Protein AF-A0A3P1B1A3-F1 (afdb_monomer_lite)

Radius of gyration: 19.26 Å; chains: 1; bounding box: 36×26×69 Å

pLDDT: mean 86.39, std 16.05, range [40.25, 98.44]

Secondary structure (DSSP, 8-state):
-HHHHHHHHTT-----PPPS-EEEEEEEEEEESSEEEEEEEEEEEEETTTTEEEEEEEEEEEEEETTEEEEEEEEEEEEETTTTSSEEEEEEEEE-SSEEEEEEEEEETTTEEEEEEEEEES-PPTTSPP--EEEEEEEEE--TT--

Structure (mmCIF, N/CA/C/O backbone):
data_AF-A0A3P1B1A3-F1
#
_entry.id   AF-A0A3P1B1A3-F1
#
loop_
_atom_site.group_PDB
_atom_site.id
_atom_site.type_symbol
_atom_site.label_atom_id
_atom_site.label_alt_id
_atom_site.label_comp_id
_atom_site.label_asym_id
_atom_site.label_entity_id
_atom_site.label_seq_id
_atom_site.pdbx_PDB_ins_code
_atom_site.Cartn_x
_atom_site.Cartn_y
_atom_site.Cartn_z
_atom_site.occupancy
_atom_site.B_iso_or_equiv
_atom_site.auth_seq_id
_atom_site.auth_comp_id
_atom_site.auth_asym_id
_atom_site.auth_atom_id
_atom_site.pdbx_PDB_model_num
ATOM 1 N N . MET A 1 1 ? -14.616 -15.233 -49.370 1.00 49.41 1 MET A N 1
ATOM 2 C CA . MET A 1 1 ? -15.017 -14.155 -48.430 1.00 49.41 1 MET A CA 1
ATOM 3 C C . MET A 1 1 ? -14.460 -14.319 -47.011 1.00 49.41 1 MET A C 1
ATOM 5 O O . MET A 1 1 ? -14.366 -13.326 -46.309 1.00 49.41 1 MET A O 1
ATOM 9 N N . LYS A 1 2 ? -14.037 -15.521 -46.585 1.00 49.06 2 LYS A N 1
ATOM 10 C CA . LYS A 1 2 ? -13.518 -15.767 -45.224 1.00 49.06 2 LYS A CA 1
ATOM 11 C C . LYS A 1 2 ? -12.100 -15.213 -44.972 1.00 49.06 2 LYS A C 1
ATOM 13 O O . LYS A 1 2 ? -11.770 -14.879 -43.845 1.00 49.06 2 LYS A O 1
ATOM 18 N N . ASN A 1 3 ? -11.300 -15.045 -46.029 1.00 47.69 3 ASN A N 1
ATOM 19 C CA . ASN A 1 3 ? -9.889 -14.654 -45.906 1.00 47.69 3 ASN A CA 1
ATOM 20 C C . ASN A 1 3 ? -9.670 -13.130 -45.882 1.00 47.69 3 ASN A C 1
ATOM 22 O O . ASN A 1 3 ? -8.612 -12.690 -45.463 1.00 47.69 3 ASN A O 1
ATOM 26 N N . ILE A 1 4 ? -10.663 -12.328 -46.295 1.00 55.94 4 ILE A N 1
ATOM 27 C CA . ILE A 1 4 ? -10.557 -10.855 -46.349 1.00 55.94 4 ILE A CA 1
ATOM 28 C C . ILE A 1 4 ? -10.772 -10.235 -44.957 1.00 55.94 4 ILE A C 1
ATOM 30 O O . ILE A 1 4 ? -10.128 -9.253 -44.606 1.00 55.94 4 ILE A O 1
ATOM 34 N N . LEU A 1 5 ? -11.619 -10.855 -44.127 1.00 53.09 5 LEU A N 1
ATOM 35 C CA . LEU A 1 5 ? -11.851 -10.430 -42.742 1.00 53.09 5 LEU A CA 1
ATOM 36 C C . LEU A 1 5 ? -10.603 -10.589 -41.859 1.00 53.09 5 LEU A C 1
ATOM 38 O O . LEU A 1 5 ? -10.387 -9.777 -40.965 1.00 53.09 5 LEU A O 1
ATOM 42 N N . LEU A 1 6 ? -9.756 -11.587 -42.139 1.00 51.94 6 LEU A N 1
ATOM 43 C CA . LEU A 1 6 ? -8.530 -11.821 -41.370 1.00 51.94 6 LEU A CA 1
ATOM 44 C C . LEU A 1 6 ? -7.456 -10.752 -41.643 1.00 51.94 6 LEU A C 1
ATOM 46 O O . LEU A 1 6 ? -6.674 -10.420 -40.759 1.00 51.94 6 LEU A O 1
ATOM 50 N N . THR A 1 7 ? -7.429 -10.190 -42.855 1.00 53.91 7 THR A N 1
ATOM 51 C CA . THR A 1 7 ? -6.422 -9.199 -43.267 1.00 53.91 7 THR A CA 1
ATOM 52 C C . THR A 1 7 ? -6.729 -7.797 -42.735 1.00 53.91 7 THR A C 1
ATOM 54 O O . THR A 1 7 ? -5.807 -7.038 -42.457 1.00 53.91 7 THR A O 1
ATOM 57 N N . ILE A 1 8 ? -8.007 -7.463 -42.524 1.00 55.06 8 ILE A N 1
ATOM 58 C CA . ILE A 1 8 ? -8.417 -6.164 -41.960 1.00 55.06 8 ILE A CA 1
ATOM 59 C C . ILE A 1 8 ? -8.080 -6.077 -40.461 1.00 55.06 8 ILE A C 1
ATOM 61 O O . ILE A 1 8 ? -7.695 -5.012 -39.990 1.00 55.06 8 ILE A O 1
ATOM 65 N N . GLY A 1 9 ? -8.129 -7.193 -39.723 1.00 52.22 9 GLY A N 1
ATOM 66 C CA . GLY A 1 9 ? -7.733 -7.229 -38.306 1.00 52.22 9 GLY A CA 1
ATOM 67 C C . GLY A 1 9 ? -6.235 -6.995 -38.062 1.00 52.22 9 GLY A C 1
ATOM 68 O O . GLY A 1 9 ? -5.864 -6.462 -37.024 1.00 52.22 9 GLY A O 1
ATOM 69 N N . LEU A 1 10 ? -5.378 -7.331 -39.032 1.00 53.62 10 LEU A N 1
ATOM 70 C CA . LEU A 1 10 ? -3.921 -7.136 -38.954 1.00 53.62 10 LEU A CA 1
ATOM 71 C C . LEU 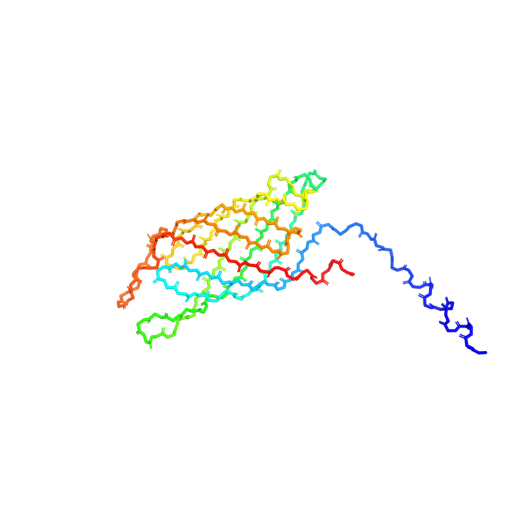A 1 10 ? -3.468 -5.705 -39.296 1.00 53.62 10 LEU A C 1
ATOM 73 O O . LEU A 1 10 ? -2.324 -5.351 -39.025 1.00 53.62 10 LEU A O 1
ATOM 77 N N . LEU A 1 11 ? -4.345 -4.879 -39.878 1.00 49.91 11 LEU A N 1
ATOM 78 C CA . LEU A 1 11 ? -4.030 -3.499 -40.275 1.00 49.91 11 LEU A CA 1
ATOM 79 C C . LEU A 1 11 ? -4.262 -2.469 -39.157 1.00 49.91 11 LEU A C 1
ATOM 81 O O . LEU A 1 11 ? -3.832 -1.327 -39.290 1.00 49.91 11 LEU A O 1
ATOM 85 N N . PHE A 1 12 ? -4.871 -2.876 -38.040 1.00 52.41 12 PHE A N 1
ATOM 86 C CA . PHE A 1 12 ? -5.001 -2.069 -36.822 1.00 52.41 12 PHE A CA 1
ATOM 87 C C . PHE A 1 12 ? -3.995 -2.504 -35.752 1.00 52.41 12 PHE A C 1
ATOM 89 O O . PHE A 1 12 ? -4.334 -2.609 -34.576 1.00 52.41 12 PHE A O 1
ATOM 96 N N . GLY A 1 13 ? -2.750 -2.767 -36.159 1.00 45.44 13 GLY A N 1
ATOM 97 C CA . GLY A 1 13 ? -1.638 -2.821 -35.218 1.00 45.44 13 GLY A CA 1
ATOM 98 C C . GLY A 1 13 ? -1.524 -1.461 -34.539 1.00 45.44 13 GLY A C 1
ATOM 99 O O . GLY A 1 13 ? -1.005 -0.510 -35.125 1.00 45.44 13 GLY A O 1
ATOM 100 N N . THR A 1 14 ? -2.070 -1.348 -33.331 1.00 50.69 14 THR A N 1
ATOM 101 C CA . THR A 1 14 ? -1.839 -0.200 -32.467 1.00 50.69 14 THR A CA 1
ATOM 102 C C . THR A 1 14 ? -0.330 -0.069 -32.298 1.00 50.69 14 THR A C 1
ATOM 104 O O . THR A 1 14 ? 0.378 -1.037 -32.028 1.00 50.69 14 THR A O 1
ATOM 107 N N . GLN A 1 15 ? 0.187 1.134 -32.530 1.00 40.25 15 GLN A N 1
ATOM 108 C CA . GLN A 1 15 ? 1.542 1.488 -32.134 1.00 40.25 15 GLN A CA 1
ATOM 109 C C . GLN A 1 15 ? 1.579 1.356 -30.607 1.00 40.25 15 GLN A C 1
ATOM 111 O O . GLN A 1 15 ? 1.120 2.252 -29.897 1.00 40.25 15 GLN A O 1
ATOM 116 N N . VAL A 1 16 ? 2.028 0.203 -30.105 1.00 44.25 16 VAL A N 1
ATOM 117 C CA . VAL A 1 16 ? 2.272 -0.028 -28.681 1.00 44.25 16 VAL A CA 1
ATOM 118 C C . VAL A 1 16 ? 3.469 0.843 -28.318 1.00 44.25 16 VAL A C 1
ATOM 120 O O . VAL A 1 16 ? 4.619 0.421 -28.406 1.00 44.25 16 VAL A O 1
ATOM 123 N N . ASN A 1 17 ? 3.201 2.107 -27.989 1.00 46.03 17 ASN A N 1
ATOM 124 C CA . ASN A 1 17 ? 4.162 2.908 -27.248 1.00 46.03 17 ASN A CA 1
ATOM 125 C C . ASN A 1 17 ? 4.457 2.139 -25.957 1.00 46.03 17 ASN A C 1
ATOM 127 O O . ASN A 1 17 ? 3.527 1.635 -25.322 1.00 46.03 17 ASN A O 1
ATOM 131 N N . ALA A 1 18 ? 5.735 2.016 -25.594 1.00 51.06 18 ALA A N 1
ATOM 132 C CA . ALA A 1 18 ? 6.110 1.549 -24.267 1.00 51.06 18 ALA A CA 1
ATOM 133 C C . ALA A 1 18 ? 5.296 2.364 -23.247 1.00 51.06 18 ALA A C 1
ATOM 135 O O . ALA A 1 18 ? 5.310 3.591 -23.290 1.00 51.06 18 ALA A O 1
ATOM 136 N N . GLN A 1 19 ? 4.480 1.694 -22.436 1.00 60.66 19 GLN A N 1
ATOM 137 C CA . GLN A 1 19 ? 3.534 2.376 -21.557 1.00 60.66 19 GLN A CA 1
ATOM 138 C C . GLN A 1 19 ? 4.312 3.080 -20.443 1.00 60.66 19 GLN A C 1
ATOM 140 O O . GLN A 1 19 ? 4.968 2.430 -19.632 1.00 60.66 19 GLN A O 1
ATOM 145 N N . ASP A 1 20 ? 4.229 4.410 -20.409 1.00 81.56 20 ASP A N 1
ATOM 146 C CA . ASP A 1 20 ? 4.990 5.237 -19.467 1.00 81.56 20 ASP A CA 1
ATOM 147 C C . ASP A 1 20 ? 4.445 5.190 -18.030 1.00 81.56 20 ASP A C 1
ATOM 149 O O . ASP A 1 20 ? 5.115 5.663 -17.120 1.00 81.56 20 ASP A O 1
ATOM 153 N N . PHE A 1 21 ? 3.241 4.655 -17.800 1.00 90.69 21 PHE A N 1
ATOM 154 C CA . PHE A 1 21 ? 2.605 4.560 -16.480 1.00 90.69 21 PHE A CA 1
ATOM 155 C C . PHE A 1 21 ? 1.536 3.459 -16.455 1.00 90.69 21 PHE A C 1
ATOM 157 O O . PHE A 1 21 ? 0.988 3.106 -17.499 1.00 90.69 21 PHE A O 1
ATOM 164 N N . LEU A 1 22 ? 1.181 2.958 -15.267 1.00 92.25 22 LEU A N 1
ATOM 165 C CA . LEU A 1 22 ? 0.019 2.086 -15.057 1.00 92.25 22 LEU A CA 1
ATOM 166 C C . LEU A 1 22 ? -1.056 2.802 -14.241 1.00 92.25 22 LEU A C 1
ATOM 168 O O . LEU A 1 22 ? -0.757 3.522 -13.291 1.00 92.25 22 LEU A O 1
ATOM 172 N N . VAL A 1 23 ? -2.316 2.576 -14.591 1.00 95.50 23 VAL A N 1
ATOM 173 C CA . VAL A 1 23 ? -3.470 3.077 -13.843 1.00 95.50 23 VAL A CA 1
ATOM 174 C C . VAL A 1 23 ? -4.556 2.014 -13.811 1.00 95.50 23 VAL A C 1
ATOM 176 O O . VAL A 1 23 ? -4.763 1.281 -14.783 1.00 95.50 23 VAL A O 1
ATOM 179 N N . GLY A 1 24 ? -5.279 1.934 -12.704 1.00 96.12 24 GLY A N 1
ATOM 180 C CA . GLY A 1 24 ? -6.423 1.043 -12.617 1.00 96.12 24 GLY A CA 1
ATOM 181 C C . GLY A 1 24 ? -7.013 0.944 -11.223 1.00 96.12 24 GLY A C 1
ATOM 182 O O . GLY A 1 24 ? -6.596 1.676 -10.322 1.00 96.12 24 GLY A O 1
ATOM 183 N N . PRO A 1 25 ? -8.021 0.079 -11.038 1.00 97.62 25 PRO A N 1
ATOM 184 C CA . PRO A 1 25 ? -8.575 -0.170 -9.725 1.00 97.62 25 PRO A CA 1
ATOM 185 C C . PRO A 1 25 ? -7.608 -0.996 -8.875 1.00 97.62 25 PRO A C 1
ATOM 187 O O . PRO A 1 25 ? -6.858 -1.839 -9.379 1.00 97.62 25 PRO A O 1
ATOM 190 N N . SER A 1 26 ? -7.678 -0.775 -7.569 1.00 97.44 26 SER A N 1
ATOM 191 C CA . SER A 1 26 ? -7.004 -1.582 -6.560 1.00 97.44 26 SER A CA 1
ATOM 192 C C . SER A 1 26 ? -8.019 -2.132 -5.561 1.00 97.44 26 SER A C 1
ATOM 194 O O . SER A 1 26 ? -9.029 -1.501 -5.229 1.00 97.44 26 SER A O 1
ATOM 196 N N . VAL A 1 27 ? -7.764 -3.351 -5.095 1.00 98.12 27 VAL A N 1
ATOM 197 C CA . VAL A 1 27 ? -8.509 -3.980 -4.005 1.00 98.12 27 VAL A CA 1
ATOM 198 C C . VAL A 1 27 ? -7.530 -4.656 -3.063 1.00 98.12 27 VAL A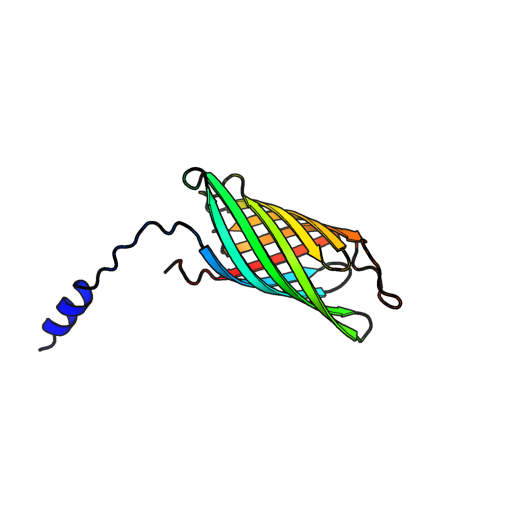 C 1
ATOM 200 O O . VAL A 1 27 ? -6.648 -5.386 -3.505 1.00 98.12 27 VAL A O 1
ATOM 203 N N . ALA A 1 28 ? -7.670 -4.434 -1.761 1.00 97.75 28 ALA A N 1
ATOM 204 C CA . ALA A 1 28 ? -6.786 -5.048 -0.782 1.00 97.75 28 ALA A CA 1
ATOM 205 C C . ALA A 1 28 ? -7.526 -5.478 0.477 1.00 97.75 28 ALA A C 1
ATOM 207 O O . ALA A 1 28 ? -8.467 -4.838 0.933 1.00 97.75 28 ALA A O 1
ATOM 208 N N . TYR A 1 29 ? -7.059 -6.561 1.076 1.00 97.56 29 TYR A N 1
ATOM 209 C CA . TYR A 1 29 ? -7.395 -6.929 2.438 1.00 97.56 29 TYR A CA 1
ATOM 210 C C . TYR A 1 29 ? -6.327 -6.384 3.383 1.00 97.56 29 TYR A C 1
ATOM 212 O O . TYR A 1 29 ? -5.135 -6.507 3.101 1.00 97.56 29 TYR A O 1
ATOM 220 N N . GLN A 1 30 ? -6.740 -5.837 4.524 1.00 96.06 30 GLN A N 1
ATOM 221 C CA . GLN A 1 30 ? -5.842 -5.418 5.593 1.00 96.06 30 GLN A CA 1
ATOM 222 C C . GLN A 1 30 ? -6.332 -5.896 6.957 1.00 96.06 30 GLN A C 1
ATOM 224 O O . GLN A 1 30 ? -7.484 -5.690 7.331 1.00 96.06 30 GLN A O 1
ATOM 229 N N . SER A 1 31 ? -5.417 -6.462 7.738 1.00 94.50 31 SER A N 1
ATOM 230 C CA . SER A 1 31 ? -5.620 -6.783 9.147 1.00 94.50 31 SER A CA 1
ATOM 231 C C . SER A 1 31 ? -4.837 -5.794 10.012 1.00 94.50 31 SER A C 1
ATOM 233 O O . SER A 1 31 ? -3.619 -5.914 10.112 1.00 94.50 31 SER A O 1
ATOM 235 N N . GLN A 1 32 ? -5.523 -4.844 10.654 1.00 91.25 32 GLN A N 1
ATOM 236 C CA . GLN A 1 32 ? -4.953 -3.857 11.584 1.00 91.25 32 GLN A CA 1
ATOM 237 C C . GLN A 1 32 ? -5.968 -3.509 12.676 1.00 91.25 32 GLN A C 1
ATOM 239 O O . GLN A 1 32 ? -6.958 -2.827 12.424 1.00 91.25 32 GLN A O 1
ATOM 244 N N . ALA A 1 33 ? -5.741 -4.004 13.897 1.00 86.88 33 ALA A N 1
ATOM 245 C CA . ALA A 1 33 ? -6.690 -3.921 15.021 1.00 86.88 33 ALA A CA 1
ATOM 246 C C . ALA A 1 33 ? -8.108 -4.488 14.738 1.00 86.88 33 ALA A C 1
ATOM 248 O O . ALA A 1 33 ? -8.999 -4.344 15.577 1.00 86.88 33 ALA A O 1
ATOM 249 N N . GLY A 1 34 ? -8.284 -5.154 13.593 1.00 87.56 34 GLY A N 1
ATOM 250 C CA . GLY A 1 34 ? -9.500 -5.722 13.009 1.00 87.56 34 GLY A CA 1
ATOM 251 C C . GLY A 1 34 ? -9.296 -5.928 11.502 1.00 87.56 34 GLY A C 1
ATOM 252 O O . GLY A 1 34 ? -8.186 -5.735 11.007 1.00 87.56 34 GLY A O 1
ATOM 253 N N . ASN A 1 35 ? -10.350 -6.315 10.783 1.00 90.88 35 ASN A N 1
ATOM 254 C CA . ASN A 1 35 ? -10.280 -6.624 9.353 1.00 90.88 35 ASN A CA 1
ATOM 255 C C . ASN A 1 35 ? -10.895 -5.496 8.527 1.00 90.88 35 ASN A C 1
ATOM 257 O O . ASN A 1 35 ? -11.967 -4.987 8.864 1.00 90.88 35 ASN A O 1
ATOM 261 N N . MET A 1 36 ? -10.228 -5.135 7.437 1.00 94.38 36 MET A N 1
ATOM 262 C CA . MET A 1 36 ? -10.647 -4.064 6.546 1.00 94.38 36 MET A CA 1
ATOM 263 C C . MET A 1 36 ? -10.500 -4.499 5.091 1.00 94.38 36 MET A C 1
ATOM 265 O O . MET A 1 36 ? -9.520 -5.147 4.716 1.00 94.38 36 MET A O 1
ATOM 269 N N . LEU A 1 37 ? -11.471 -4.111 4.274 1.00 97.19 37 LEU A N 1
ATOM 270 C CA . LEU A 1 37 ? -11.402 -4.180 2.823 1.00 97.19 37 LEU A CA 1
ATOM 271 C C . LEU A 1 37 ? -11.085 -2.782 2.292 1.00 97.19 37 LEU A C 1
ATOM 273 O O . LEU A 1 37 ? -11.787 -1.827 2.608 1.00 97.19 37 LEU A O 1
ATOM 277 N N . LYS A 1 38 ? -10.057 -2.670 1.466 1.00 97.69 38 LYS A N 1
ATOM 278 C CA . LYS A 1 38 ? -9.692 -1.459 0.739 1.00 97.69 38 LYS A CA 1
ATOM 279 C C . LYS A 1 38 ? -10.136 -1.598 -0.698 1.00 97.69 38 LYS A C 1
ATOM 281 O O . LYS A 1 38 ? -9.856 -2.620 -1.321 1.00 97.69 38 LYS A O 1
ATOM 286 N N . VAL A 1 39 ? -10.809 -0.584 -1.218 1.00 98.12 39 VAL A N 1
ATOM 287 C CA . VAL A 1 39 ? -11.170 -0.509 -2.635 1.00 98.12 39 VAL A CA 1
ATOM 288 C C . VAL A 1 39 ? -10.877 0.896 -3.121 1.00 98.12 39 VAL A C 1
ATOM 290 O O . VAL A 1 39 ? -11.263 1.866 -2.465 1.00 98.12 39 VAL A O 1
ATOM 293 N N . GLY A 1 40 ? -10.221 1.014 -4.265 1.00 97.69 40 GLY A N 1
ATOM 294 C CA . GLY A 1 40 ? -9.828 2.309 -4.785 1.00 97.69 40 GLY A CA 1
ATOM 295 C C . GLY A 1 40 ? -9.215 2.229 -6.165 1.00 97.69 40 GLY A C 1
ATOM 296 O O . GLY A 1 40 ? -9.575 1.377 -6.981 1.00 97.69 40 GLY A O 1
ATOM 297 N N . GLY A 1 41 ? -8.308 3.159 -6.426 1.00 97.81 41 GLY A N 1
ATOM 298 C CA . GLY A 1 41 ? -7.537 3.198 -7.653 1.00 97.81 41 GLY A CA 1
ATOM 299 C C . GLY A 1 41 ? -6.114 3.654 -7.399 1.00 97.81 41 GLY A C 1
ATOM 300 O O . GLY A 1 41 ? -5.820 4.322 -6.402 1.00 97.81 41 GLY A O 1
ATOM 301 N N . TYR A 1 42 ? -5.243 3.299 -8.333 1.00 97.94 42 TYR A N 1
ATOM 302 C CA . TYR A 1 42 ? -3.824 3.588 -8.258 1.00 97.94 42 TYR A CA 1
ATOM 303 C C . TYR A 1 42 ? -3.310 4.238 -9.540 1.00 97.94 42 TYR A C 1
ATOM 305 O O . TYR A 1 42 ? -3.835 4.010 -10.631 1.00 97.94 42 TYR A O 1
ATOM 313 N N . TYR A 1 43 ? -2.244 5.016 -9.387 1.00 96.94 43 TYR A N 1
ATOM 314 C CA . TYR A 1 43 ? -1.388 5.511 -10.457 1.00 96.94 43 TYR A CA 1
ATOM 315 C C . TYR A 1 43 ? 0.047 5.091 -10.153 1.00 96.94 43 TYR A C 1
ATOM 317 O O . TYR A 1 43 ? 0.557 5.388 -9.075 1.00 96.94 43 TYR A O 1
ATOM 325 N N . LEU A 1 44 ? 0.700 4.410 -11.086 1.00 95.81 44 LEU A N 1
ATOM 326 C CA . LEU A 1 44 ? 2.055 3.888 -10.956 1.00 95.81 44 LEU A CA 1
ATOM 327 C C . LEU A 1 44 ? 2.932 4.456 -12.070 1.00 95.81 44 LEU A C 1
ATOM 329 O O . LEU A 1 44 ? 2.672 4.233 -13.248 1.00 95.81 44 LEU A O 1
ATOM 333 N N . GLN A 1 45 ? 4.004 5.135 -11.686 1.00 95.06 45 GLN A N 1
ATOM 334 C CA . GLN A 1 45 ? 4.983 5.734 -12.580 1.00 95.06 45 GLN A CA 1
ATOM 335 C C . GLN A 1 45 ? 6.324 5.003 -12.451 1.00 95.06 45 GLN A C 1
ATOM 337 O O . GLN A 1 45 ? 7.023 5.185 -11.447 1.00 95.06 45 GLN A O 1
ATOM 342 N N . PRO A 1 46 ? 6.726 4.215 -13.458 1.00 92.56 46 PRO A N 1
ATOM 343 C CA . PRO A 1 46 ? 8.116 3.830 -13.644 1.00 92.56 46 PRO A CA 1
ATOM 344 C C . PRO A 1 46 ? 8.984 5.074 -13.886 1.00 92.56 46 PRO A C 1
ATOM 346 O O . PRO A 1 46 ? 8.596 6.001 -14.598 1.00 92.56 46 PRO A O 1
ATOM 349 N N . LEU A 1 47 ? 10.171 5.114 -13.292 1.00 90.31 47 LEU A N 1
ATOM 350 C CA . LEU A 1 47 ? 11.137 6.207 -13.403 1.00 90.31 47 LEU A CA 1
ATOM 351 C C . LEU A 1 47 ? 12.532 5.648 -13.689 1.00 90.31 47 LEU A C 1
ATOM 353 O O . LEU A 1 47 ? 12.799 4.460 -13.500 1.00 90.31 47 LEU A O 1
ATOM 357 N N . ALA A 1 48 ? 13.438 6.529 -14.128 1.00 87.62 48 ALA A N 1
ATOM 358 C CA . ALA A 1 48 ? 14.836 6.190 -14.406 1.00 87.62 48 ALA A CA 1
ATOM 359 C C . ALA A 1 48 ? 14.981 4.955 -15.323 1.00 87.62 48 ALA A C 1
ATOM 361 O O . ALA A 1 48 ? 15.747 4.040 -15.032 1.00 87.62 48 ALA A O 1
ATOM 362 N N . GLY A 1 49 ? 14.198 4.906 -16.409 1.00 83.44 49 GLY A N 1
ATOM 363 C CA . GLY A 1 49 ? 14.204 3.776 -17.344 1.00 83.44 49 GLY A CA 1
ATOM 364 C C . GLY A 1 49 ? 13.730 2.464 -16.711 1.00 83.44 49 GLY A C 1
ATOM 365 O O . GLY A 1 49 ? 14.346 1.427 -16.928 1.00 83.44 49 GLY A O 1
ATOM 366 N N . ASN A 1 50 ? 12.664 2.518 -15.904 1.00 85.75 50 ASN A N 1
ATOM 367 C CA . ASN A 1 50 ? 12.075 1.392 -15.164 1.00 85.75 50 ASN A CA 1
ATOM 368 C C . ASN A 1 50 ? 12.949 0.827 -14.031 1.00 85.75 50 ASN A C 1
ATOM 370 O O . ASN A 1 50 ? 12.634 -0.228 -13.484 1.00 85.75 50 ASN A O 1
ATOM 374 N N . ALA A 1 51 ? 14.029 1.510 -13.642 1.00 89.25 51 ALA A N 1
ATOM 375 C CA . ALA A 1 51 ? 14.848 1.081 -12.510 1.00 89.25 51 ALA A CA 1
ATOM 376 C C . ALA A 1 51 ? 14.087 1.202 -11.181 1.00 89.25 51 ALA A C 1
ATOM 378 O O . ALA A 1 51 ? 14.183 0.320 -10.327 1.00 89.25 51 ALA A O 1
ATOM 379 N N . VAL A 1 52 ? 13.298 2.267 -11.027 1.00 94.25 52 VAL A N 1
ATOM 380 C CA . VAL A 1 52 ? 12.484 2.520 -9.833 1.00 94.25 52 VAL A CA 1
ATOM 381 C C . VAL A 1 52 ? 11.044 2.832 -10.218 1.00 94.25 52 VAL A C 1
ATOM 383 O O . VAL A 1 52 ? 10.764 3.187 -11.360 1.00 94.25 52 VAL A O 1
ATOM 386 N N . GLY A 1 53 ? 10.128 2.702 -9.266 1.00 94.75 53 GLY A N 1
ATOM 387 C CA . GLY A 1 53 ? 8.713 2.996 -9.460 1.00 94.75 53 GLY A CA 1
ATOM 388 C C . GLY A 1 53 ? 8.143 3.773 -8.285 1.00 94.75 53 GLY A C 1
ATOM 389 O O . GLY A 1 53 ? 8.558 3.578 -7.142 1.00 94.75 53 GLY A O 1
ATOM 390 N N . ILE A 1 54 ? 7.174 4.637 -8.564 1.00 97.19 54 ILE A N 1
ATOM 391 C CA . ILE A 1 54 ? 6.371 5.319 -7.548 1.00 97.19 54 ILE A CA 1
ATOM 392 C C . ILE A 1 54 ? 4.908 4.996 -7.807 1.00 97.19 54 ILE A C 1
ATOM 394 O O . ILE A 1 54 ? 4.449 5.136 -8.938 1.00 97.19 54 ILE A O 1
ATOM 398 N N . LYS A 1 55 ? 4.170 4.604 -6.769 1.00 97.56 55 LYS A N 1
ATOM 399 C CA . LYS A 1 55 ? 2.716 4.434 -6.825 1.00 97.56 55 LYS A CA 1
ATOM 400 C C . LYS A 1 55 ? 2.034 5.391 -5.864 1.00 97.56 55 LYS A C 1
ATOM 402 O O . LYS A 1 55 ? 2.473 5.555 -4.728 1.00 97.56 55 LYS A O 1
ATOM 407 N N . LEU A 1 56 ? 0.953 5.989 -6.335 1.00 98.31 56 LEU A N 1
ATOM 408 C CA . LEU A 1 56 ? -0.013 6.722 -5.534 1.00 98.31 56 LEU A CA 1
ATOM 409 C C . LEU A 1 56 ? -1.319 5.945 -5.540 1.00 98.31 56 LEU A C 1
ATOM 411 O O . LEU A 1 56 ? -1.748 5.491 -6.602 1.00 98.31 56 LEU A O 1
ATOM 415 N N . GLU A 1 57 ? -1.968 5.837 -4.388 1.00 97.94 57 GLU A N 1
ATOM 416 C CA . GLU A 1 57 ? -3.295 5.231 -4.296 1.00 97.94 57 GLU A CA 1
ATOM 417 C C . GLU A 1 57 ? -4.245 6.120 -3.517 1.00 97.94 57 GLU A C 1
ATOM 419 O O . GLU A 1 57 ? -3.857 6.827 -2.583 1.00 97.94 57 GLU A O 1
ATOM 424 N N . ALA A 1 58 ? -5.511 6.046 -3.907 1.00 98.25 58 ALA A N 1
ATOM 425 C CA . ALA A 1 58 ? -6.621 6.625 -3.178 1.00 98.25 58 ALA A CA 1
ATOM 426 C C . ALA A 1 58 ? -7.666 5.531 -2.965 1.00 98.25 58 ALA A C 1
ATOM 428 O O . ALA A 1 58 ? -8.241 5.017 -3.926 1.00 98.25 58 ALA A O 1
ATOM 429 N N . ASN A 1 59 ? -7.905 5.186 -1.702 1.00 97.75 59 ASN A N 1
ATOM 430 C CA . ASN A 1 59 ? -8.729 4.054 -1.299 1.00 97.75 59 ASN A CA 1
ATOM 431 C C . ASN A 1 59 ? -9.853 4.488 -0.354 1.00 97.75 59 ASN A C 1
ATOM 433 O O . ASN A 1 59 ? -9.718 5.424 0.436 1.00 97.75 59 ASN A O 1
ATOM 437 N N . ALA A 1 60 ? -10.960 3.754 -0.391 1.00 97.75 60 ALA A N 1
ATOM 438 C CA . ALA A 1 60 ? -11.940 3.710 0.680 1.00 97.75 60 ALA A CA 1
ATOM 439 C C . ALA A 1 60 ? -11.716 2.434 1.499 1.00 97.75 60 ALA A C 1
ATOM 441 O O . ALA A 1 60 ? -11.707 1.326 0.959 1.00 97.75 60 ALA A O 1
ATOM 442 N N . ASN A 1 61 ? -11.549 2.596 2.809 1.00 95.44 61 ASN A N 1
ATOM 443 C CA . ASN A 1 61 ? -11.467 1.496 3.758 1.00 95.44 61 ASN A CA 1
ATOM 444 C C . ASN A 1 61 ? -12.855 1.175 4.288 1.00 95.44 61 ASN A C 1
ATOM 446 O O . ASN A 1 61 ? -13.470 2.018 4.932 1.00 95.44 61 ASN A O 1
ATOM 450 N N . PHE A 1 62 ? -13.307 -0.051 4.074 1.00 95.31 62 PHE A N 1
ATOM 451 C CA . PHE A 1 62 ? -14.513 -0.622 4.647 1.00 95.31 62 PHE A CA 1
ATOM 452 C C . PHE A 1 62 ? -14.106 -1.527 5.804 1.00 95.31 62 PHE A C 1
ATOM 454 O O . PHE A 1 62 ? -13.489 -2.574 5.599 1.00 95.31 62 PHE A O 1
ATOM 461 N N . ALA A 1 63 ? -14.433 -1.122 7.024 1.00 90.38 63 ALA A N 1
ATOM 462 C CA . ALA A 1 63 ? -14.054 -1.847 8.224 1.00 90.38 63 ALA A CA 1
ATOM 463 C C . ALA A 1 63 ? -15.269 -2.132 9.105 1.00 90.38 63 ALA A C 1
ATOM 465 O O . ALA A 1 63 ? -16.214 -1.344 9.160 1.00 90.38 63 ALA A O 1
ATOM 466 N N . TYR A 1 64 ? -15.226 -3.250 9.824 1.00 84.06 64 TYR A N 1
ATOM 467 C CA . TYR A 1 64 ? -16.246 -3.605 10.806 1.00 84.06 64 TYR A CA 1
ATOM 468 C C . TYR A 1 64 ? -15.616 -3.686 12.195 1.00 84.06 64 TYR A C 1
ATOM 470 O O . TYR A 1 64 ? -14.792 -4.561 12.469 1.00 84.06 64 TYR A O 1
ATOM 478 N N . PHE A 1 65 ? -15.992 -2.757 13.072 1.00 78.56 65 PHE A N 1
ATOM 479 C CA . PHE A 1 65 ? -15.456 -2.630 14.425 1.00 78.56 65 PHE A CA 1
ATOM 480 C C . PHE A 1 65 ? -16.599 -2.481 15.432 1.00 78.56 65 PHE A C 1
ATOM 482 O O . PHE A 1 65 ? -17.396 -1.559 15.307 1.00 78.56 65 PHE A O 1
ATOM 489 N N . ARG A 1 66 ? -16.649 -3.343 16.463 1.00 70.44 66 ARG A N 1
ATOM 490 C CA . ARG A 1 66 ? -17.632 -3.273 17.573 1.00 70.44 66 ARG A CA 1
ATOM 491 C C . ARG A 1 66 ? -19.075 -3.051 17.092 1.00 70.44 66 ARG A C 1
ATOM 493 O O . ARG A 1 66 ? -19.719 -2.080 17.473 1.00 70.44 66 ARG A O 1
ATOM 500 N N . ASP A 1 67 ? -19.538 -3.929 16.210 1.00 78.75 67 ASP A N 1
ATOM 501 C CA . ASP A 1 67 ? -20.884 -3.901 15.626 1.00 78.75 67 ASP A CA 1
ATOM 502 C C . ASP A 1 67 ? -21.212 -2.669 14.765 1.00 78.75 67 ASP A C 1
ATOM 504 O O . ASP A 1 67 ? -22.357 -2.462 14.364 1.00 78.75 67 ASP A O 1
ATOM 508 N N . GLN A 1 68 ? -20.201 -1.864 14.424 1.00 80.81 68 GLN A N 1
ATOM 509 C CA . GLN A 1 68 ? -20.334 -0.697 13.562 1.00 80.81 68 GLN A CA 1
ATOM 510 C C . GLN A 1 68 ? -19.532 -0.875 12.277 1.00 80.81 68 GLN A C 1
ATOM 512 O O . GLN A 1 68 ? -18.345 -1.212 12.285 1.00 80.81 68 GLN A O 1
ATOM 517 N N . PHE A 1 69 ? -20.194 -0.599 11.157 1.00 87.19 69 PHE A N 1
ATOM 518 C CA . PHE A 1 69 ? -19.547 -0.473 9.861 1.00 87.19 69 PHE A CA 1
ATOM 519 C C . PHE A 1 69 ? -18.998 0.943 9.696 1.00 87.19 69 PHE A C 1
ATOM 521 O O . PHE A 1 69 ? -19.721 1.924 9.884 1.00 87.19 69 PHE A O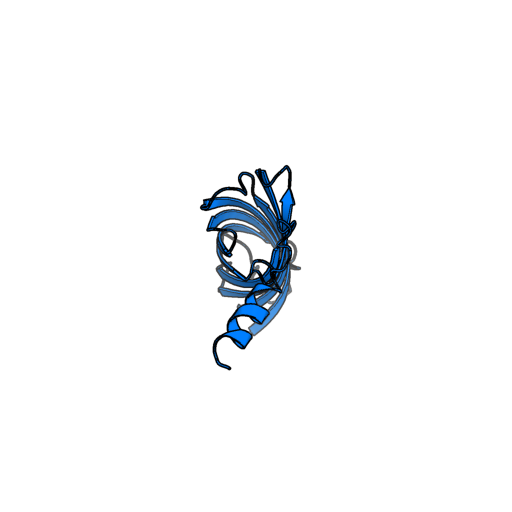 1
ATOM 528 N N . LEU A 1 70 ? -17.722 1.052 9.344 1.00 89.31 70 LEU A N 1
ATOM 529 C CA . LEU A 1 70 ? -17.026 2.314 9.156 1.00 89.31 70 LEU A CA 1
ATOM 530 C C . LEU A 1 70 ? -16.447 2.373 7.745 1.00 89.31 70 LEU A C 1
ATOM 532 O O . LEU A 1 70 ? -15.794 1.429 7.303 1.00 89.31 70 LEU A O 1
ATOM 536 N N . VAL A 1 71 ? -16.652 3.509 7.077 1.00 93.56 71 VAL A N 1
ATOM 537 C CA . VAL A 1 71 ? -16.004 3.824 5.804 1.00 93.56 71 VAL A CA 1
ATOM 538 C C . VAL A 1 71 ? -15.187 5.093 5.960 1.00 93.56 71 VAL A C 1
ATOM 540 O O . VAL A 1 71 ? -15.707 6.105 6.432 1.00 93.56 71 VAL A O 1
ATOM 543 N N . PHE A 1 72 ? -13.911 5.045 5.591 1.00 92.75 72 PHE A N 1
ATOM 544 C CA . PHE A 1 72 ? -13.027 6.206 5.665 1.00 92.75 72 PHE A CA 1
ATOM 545 C C . PHE A 1 72 ? -12.024 6.234 4.507 1.00 92.75 72 PHE A C 1
ATOM 547 O O . PHE A 1 72 ? -11.627 5.176 4.014 1.00 92.75 72 PHE A O 1
ATOM 554 N N . PRO A 1 73 ? -11.620 7.434 4.054 1.00 96.19 73 PRO A N 1
ATOM 555 C CA . PRO A 1 73 ? -10.656 7.567 2.974 1.00 96.19 73 PRO A CA 1
ATOM 556 C C . PRO A 1 73 ? -9.242 7.214 3.438 1.00 96.19 73 PRO A C 1
ATOM 558 O O . PRO A 1 73 ? -8.901 7.333 4.618 1.00 96.19 73 PRO A O 1
ATOM 561 N N . GLU A 1 74 ? -8.410 6.847 2.479 1.00 97.44 74 GLU A N 1
ATOM 562 C CA . GLU A 1 74 ? -6.981 6.623 2.636 1.00 97.44 74 GLU A CA 1
ATOM 563 C C . GLU A 1 74 ? -6.237 7.075 1.389 1.00 97.44 74 GLU A C 1
ATOM 565 O O . GLU A 1 74 ? -6.708 6.877 0.269 1.00 97.44 74 GLU A O 1
ATOM 570 N N . GLY A 1 75 ? -5.067 7.666 1.604 1.00 98.19 75 GLY A N 1
ATOM 571 C CA . GLY A 1 75 ? -4.073 7.873 0.562 1.00 98.19 75 GLY A CA 1
ATOM 572 C C . GLY A 1 75 ? -2.814 7.085 0.887 1.00 98.19 75 GLY A C 1
ATOM 573 O O . GLY A 1 75 ? -2.396 7.064 2.048 1.00 98.19 75 GLY A O 1
ATOM 574 N N . SER A 1 76 ? -2.196 6.473 -0.118 1.00 97.69 76 SER A N 1
ATOM 575 C CA . SER A 1 76 ? -0.900 5.811 0.040 1.00 97.69 76 SER A CA 1
ATOM 576 C C . SER A 1 76 ? 0.127 6.315 -0.970 1.00 97.69 76 SER A C 1
ATOM 578 O O . SER A 1 76 ? -0.198 6.760 -2.076 1.00 97.69 76 SER A O 1
ATOM 580 N N . PHE A 1 77 ? 1.389 6.260 -0.554 1.00 98.44 77 PHE A N 1
ATOM 581 C CA . PHE A 1 77 ? 2.555 6.470 -1.399 1.00 98.44 77 PHE A CA 1
ATOM 582 C C . PHE A 1 77 ? 3.459 5.250 -1.276 1.00 98.44 77 PHE A C 1
ATOM 584 O O . PHE A 1 77 ? 3.904 4.933 -0.174 1.00 98.44 77 PHE A O 1
ATOM 591 N N . THR A 1 78 ? 3.772 4.603 -2.394 1.00 98.12 78 THR A N 1
ATOM 592 C CA . THR A 1 78 ? 4.667 3.442 -2.441 1.00 98.12 78 THR A CA 1
ATOM 593 C C . THR A 1 78 ? 5.877 3.730 -3.318 1.00 98.12 78 THR A C 1
ATOM 595 O O . THR A 1 78 ? 5.746 4.285 -4.409 1.00 98.12 78 THR A O 1
ATOM 598 N N . PHE A 1 79 ? 7.055 3.312 -2.864 1.00 97.69 79 PHE A N 1
ATOM 599 C CA . PHE A 1 79 ? 8.304 3.369 -3.610 1.00 97.69 79 PHE A CA 1
ATOM 600 C C . PHE A 1 79 ? 8.861 1.963 -3.849 1.00 97.69 79 PHE A C 1
ATOM 602 O O . PHE A 1 79 ? 9.069 1.193 -2.908 1.00 97.69 79 PHE A O 1
ATOM 609 N N . TYR A 1 80 ? 9.152 1.665 -5.114 1.00 96.38 80 TYR A N 1
ATOM 610 C CA . TYR A 1 80 ? 9.751 0.417 -5.580 1.00 96.38 80 TYR A CA 1
ATOM 611 C C . TYR A 1 80 ? 11.202 0.678 -6.020 1.00 96.38 80 TYR A C 1
ATOM 613 O O . TYR A 1 80 ? 11.408 1.272 -7.080 1.00 96.38 80 TYR A O 1
ATOM 621 N N . PRO A 1 81 ? 12.227 0.247 -5.263 1.00 93.44 81 PRO A N 1
ATOM 622 C CA . PRO A 1 81 ? 13.630 0.487 -5.606 1.00 93.44 81 PRO A CA 1
ATOM 623 C C . PRO A 1 81 ? 14.166 -0.362 -6.771 1.00 93.44 81 PRO A C 1
ATOM 625 O O . PRO A 1 81 ? 15.232 -0.043 -7.285 1.00 93.44 81 PRO A O 1
ATOM 628 N N . THR A 1 82 ? 13.487 -1.446 -7.166 1.00 89.88 82 THR A N 1
ATOM 629 C CA . THR A 1 82 ? 13.940 -2.356 -8.241 1.00 89.88 82 THR A CA 1
ATOM 630 C C . THR A 1 82 ? 12.779 -2.752 -9.159 1.00 89.88 82 THR A C 1
ATOM 632 O O . THR A 1 82 ? 12.394 -3.920 -9.235 1.00 89.88 82 THR A O 1
ATOM 635 N N . PHE A 1 83 ? 12.167 -1.762 -9.806 1.00 88.12 83 PHE A N 1
ATOM 636 C CA . PHE A 1 83 ? 10.870 -1.901 -10.477 1.00 88.12 83 PHE A CA 1
ATOM 637 C C . PHE A 1 83 ? 10.867 -2.860 -11.682 1.00 88.12 83 PHE A C 1
ATOM 639 O O . PHE A 1 83 ? 9.851 -3.478 -11.971 1.00 88.12 83 PHE A O 1
ATOM 646 N N . ASN A 1 84 ? 12.010 -3.065 -12.338 1.00 86.38 84 ASN A N 1
ATOM 647 C CA . ASN A 1 84 ? 12.137 -3.937 -13.513 1.00 86.38 84 ASN A CA 1
ATOM 648 C C . ASN A 1 84 ? 12.107 -5.456 -13.207 1.00 86.38 84 ASN A C 1
ATOM 650 O O . ASN A 1 84 ? 12.333 -6.279 -14.094 1.00 86.38 84 ASN A O 1
ATOM 654 N N . ASN A 1 85 ? 11.887 -5.856 -11.955 1.00 86.62 85 ASN A N 1
ATOM 655 C CA . ASN A 1 85 ? 11.939 -7.257 -11.544 1.00 86.62 85 ASN A CA 1
ATOM 656 C C . ASN A 1 85 ? 10.530 -7.861 -11.439 1.00 86.62 85 ASN A C 1
ATOM 658 O O . ASN A 1 85 ? 9.563 -7.172 -11.144 1.00 86.62 85 ASN A O 1
ATOM 662 N N . LEU A 1 86 ? 10.409 -9.185 -11.608 1.00 90.38 86 LEU A N 1
ATOM 663 C CA . LEU A 1 86 ? 9.135 -9.880 -11.372 1.00 90.38 86 LEU A CA 1
ATOM 664 C C . LEU A 1 86 ? 8.700 -9.788 -9.904 1.00 90.38 86 LEU A C 1
ATOM 666 O O . LEU A 1 86 ? 7.515 -9.674 -9.620 1.00 90.38 86 LEU A O 1
ATOM 670 N N . ILE A 1 87 ? 9.656 -9.870 -8.979 1.00 94.56 87 ILE A N 1
ATOM 671 C CA . ILE A 1 87 ? 9.430 -9.713 -7.543 1.00 94.56 87 ILE A CA 1
ATOM 672 C C . ILE A 1 87 ? 10.162 -8.451 -7.112 1.00 94.56 87 ILE A C 1
ATOM 674 O O . ILE A 1 87 ? 11.381 -8.352 -7.278 1.00 94.56 87 ILE A O 1
ATOM 678 N N . VAL A 1 88 ? 9.413 -7.502 -6.567 1.00 94.38 88 VAL A N 1
ATOM 679 C CA . VAL A 1 88 ? 9.885 -6.154 -6.271 1.00 94.38 88 VAL A CA 1
ATOM 680 C C . VAL A 1 88 ? 9.630 -5.846 -4.798 1.00 94.38 88 VAL A C 1
ATOM 682 O O . VAL A 1 88 ? 8.472 -5.844 -4.382 1.00 94.38 88 VAL A O 1
ATOM 685 N N . PRO A 1 89 ? 10.661 -5.591 -3.976 1.00 97.06 89 PRO A N 1
ATOM 686 C CA . PRO A 1 89 ? 10.440 -5.043 -2.649 1.00 97.06 89 PRO A CA 1
ATOM 687 C C . PRO A 1 89 ? 9.842 -3.645 -2.754 1.00 97.06 89 PRO A C 1
ATOM 689 O O . PRO A 1 89 ? 10.077 -2.938 -3.730 1.00 97.06 89 PRO A O 1
ATOM 692 N N . PHE A 1 90 ? 9.101 -3.224 -1.742 1.00 97.88 90 PHE A N 1
ATOM 693 C CA . PHE A 1 90 ? 8.601 -1.860 -1.671 1.00 97.88 90 PHE A CA 1
ATOM 694 C C . PHE A 1 90 ? 8.607 -1.328 -0.246 1.00 97.88 90 PHE A C 1
ATOM 696 O O . PHE A 1 90 ? 8.608 -2.087 0.728 1.00 97.88 90 PHE A O 1
ATOM 703 N N . VAL A 1 91 ? 8.591 -0.004 -0.148 1.00 98.12 91 VAL A N 1
ATOM 704 C CA . VAL A 1 91 ? 8.249 0.725 1.072 1.00 98.12 91 VAL A CA 1
ATOM 705 C C . VAL A 1 91 ? 7.031 1.582 0.781 1.00 98.12 91 VAL A C 1
ATOM 707 O O . VAL A 1 91 ? 6.933 2.178 -0.289 1.00 98.12 91 VAL A O 1
ATOM 710 N N . GLU A 1 92 ? 6.102 1.635 1.718 1.00 98.25 92 GLU A N 1
ATOM 711 C CA . GLU A 1 92 ? 4.833 2.327 1.551 1.00 98.25 92 GLU A CA 1
ATOM 712 C C . GLU A 1 92 ? 4.515 3.150 2.797 1.00 98.25 92 GLU A C 1
ATOM 714 O O . GLU A 1 92 ? 4.809 2.751 3.923 1.00 98.25 92 GLU A O 1
ATOM 719 N N . GLY A 1 93 ? 3.924 4.320 2.598 1.00 98.06 93 GLY A N 1
ATOM 720 C CA . GLY A 1 93 ? 3.312 5.109 3.654 1.00 98.06 93 GLY A CA 1
ATOM 721 C C . GLY A 1 93 ? 1.830 5.276 3.370 1.00 98.06 93 GLY A C 1
ATOM 722 O O . GLY A 1 93 ? 1.469 5.916 2.385 1.00 98.06 93 GLY A O 1
ATOM 723 N N . GLU A 1 94 ? 0.983 4.746 4.249 1.00 97.56 94 GLU A N 1
ATOM 724 C CA . GLU A 1 94 ? -0.463 4.964 4.201 1.00 97.56 94 GLU A CA 1
ATOM 725 C C . GLU A 1 94 ? -0.882 6.028 5.212 1.00 97.56 94 GLU A C 1
ATOM 727 O O . GLU A 1 94 ? -0.427 6.044 6.363 1.00 97.56 94 GLU A O 1
ATOM 732 N N . LEU A 1 95 ? -1.803 6.889 4.796 1.00 96.88 95 LEU A N 1
ATOM 733 C CA . LEU A 1 95 ? -2.399 7.923 5.621 1.00 96.88 95 LEU A CA 1
ATOM 734 C C . LEU A 1 95 ? -3.915 7.803 5.593 1.00 96.88 95 LEU A C 1
ATOM 736 O O . LEU A 1 95 ? -4.550 7.808 4.539 1.00 96.88 95 LEU A O 1
ATOM 740 N N . THR A 1 96 ? -4.494 7.769 6.785 1.00 94.06 96 THR A N 1
ATOM 741 C CA . THR A 1 96 ? -5.937 7.824 7.010 1.00 94.06 96 THR A CA 1
ATOM 742 C C . THR A 1 96 ? -6.238 8.979 7.970 1.00 94.06 96 THR A C 1
ATOM 744 O O . THR A 1 96 ? -5.329 9.484 8.634 1.00 94.06 96 THR A O 1
ATOM 747 N N . PRO A 1 97 ? -7.507 9.392 8.138 1.00 91.44 97 PRO A N 1
ATOM 748 C CA . PRO A 1 97 ? -7.877 10.356 9.176 1.00 91.44 97 PRO A CA 1
ATOM 749 C C . PRO A 1 97 ? -7.520 9.926 10.609 1.00 91.44 97 PRO A C 1
ATOM 751 O O . PRO A 1 97 ? -7.581 10.756 11.518 1.00 91.44 97 PRO A O 1
ATOM 754 N N . TYR A 1 98 ? -7.200 8.646 10.823 1.00 90.12 98 TYR A N 1
ATOM 755 C CA . TYR A 1 98 ? -6.956 8.063 12.140 1.00 90.12 98 TYR A CA 1
ATOM 756 C C . TYR A 1 98 ? -5.498 7.648 12.347 1.00 90.12 98 TYR A C 1
ATOM 758 O O . TYR A 1 98 ? -5.028 7.654 13.483 1.00 90.12 98 TYR A O 1
ATOM 766 N N . THR A 1 99 ? -4.775 7.279 11.286 1.00 93.44 99 THR A N 1
ATOM 767 C CA . THR A 1 99 ? -3.476 6.598 11.385 1.00 93.44 99 THR A CA 1
ATOM 768 C C . THR A 1 99 ? -2.474 7.027 10.319 1.00 93.44 99 THR A C 1
ATOM 770 O O . THR A 1 99 ? -2.844 7.338 9.188 1.00 93.44 99 THR A O 1
ATOM 773 N N . ALA A 1 100 ? -1.191 6.964 10.679 1.00 96.38 100 ALA A N 1
ATOM 774 C CA . ALA A 1 100 ? -0.071 6.915 9.742 1.00 96.38 100 ALA A CA 1
ATOM 775 C C . ALA A 1 100 ? 0.556 5.525 9.818 1.00 96.38 100 ALA A C 1
ATOM 777 O O . ALA A 1 100 ? 0.942 5.080 10.900 1.00 96.38 100 ALA A O 1
ATOM 778 N N . THR A 1 101 ? 0.659 4.839 8.688 1.00 97.31 101 THR A N 1
ATOM 779 C CA . THR A 1 101 ? 1.056 3.430 8.648 1.00 97.31 101 THR A CA 1
ATOM 780 C C . THR A 1 101 ? 2.199 3.244 7.653 1.00 97.31 101 THR A C 1
ATOM 782 O O . THR A 1 101 ? 1.947 3.034 6.468 1.00 97.31 101 THR A O 1
ATOM 785 N N . PRO A 1 102 ? 3.467 3.335 8.096 1.00 97.69 102 PRO A N 1
ATOM 786 C CA . PRO A 1 102 ? 4.588 2.865 7.298 1.00 97.69 102 PRO A CA 1
ATOM 787 C C . PRO A 1 102 ? 4.536 1.342 7.146 1.00 97.69 102 PRO A C 1
ATOM 789 O O . PRO A 1 102 ? 4.275 0.607 8.108 1.00 97.69 102 PRO A O 1
ATOM 792 N N . LYS A 1 103 ? 4.831 0.876 5.938 1.00 98.00 103 LYS A N 1
ATOM 793 C CA . LYS A 1 103 ? 4.867 -0.525 5.541 1.00 98.00 103 LYS A CA 1
ATOM 794 C C . LYS A 1 103 ? 6.093 -0.823 4.694 1.00 98.00 103 LYS A C 1
ATOM 796 O O . LYS A 1 103 ? 6.649 0.044 4.021 1.00 98.00 103 LYS A O 1
ATOM 801 N N . ILE A 1 104 ? 6.478 -2.087 4.713 1.00 98.19 104 ILE A N 1
ATOM 802 C CA . ILE A 1 104 ? 7.425 -2.692 3.787 1.00 98.19 104 ILE A CA 1
ATOM 803 C C . ILE A 1 104 ? 6.787 -3.950 3.209 1.00 98.19 104 ILE A C 1
ATOM 805 O O . ILE A 1 104 ? 5.946 -4.578 3.858 1.00 98.19 104 ILE A O 1
ATOM 809 N N . GLY A 1 105 ? 7.184 -4.346 2.009 1.00 97.62 105 GLY A N 1
ATOM 810 C CA . GLY A 1 105 ? 6.544 -5.487 1.379 1.00 97.62 105 GLY A CA 1
ATOM 811 C C . GLY A 1 105 ? 7.236 -6.011 0.141 1.00 97.62 105 GLY A C 1
ATOM 812 O O . GLY A 1 105 ? 8.335 -5.583 -0.213 1.00 97.62 105 GLY A O 1
ATOM 813 N N . LEU A 1 106 ? 6.567 -6.968 -0.493 1.00 97.94 106 LEU A N 1
ATOM 814 C CA . LEU A 1 106 ? 6.947 -7.568 -1.764 1.00 97.94 106 LEU A CA 1
ATOM 815 C C . LEU A 1 106 ? 5.763 -7.497 -2.723 1.00 97.94 106 LEU A C 1
ATOM 817 O O . LEU A 1 106 ? 4.633 -7.826 -2.364 1.00 97.94 106 LEU A O 1
ATOM 821 N N . SER A 1 107 ? 6.049 -7.098 -3.951 1.00 96.44 107 SER A N 1
ATOM 822 C CA . SER A 1 107 ? 5.110 -7.007 -5.056 1.00 96.44 107 SER A CA 1
ATOM 823 C C . SER A 1 107 ? 5.499 -8.002 -6.143 1.00 96.44 107 SER A C 1
ATOM 825 O O . SER A 1 107 ? 6.677 -8.121 -6.479 1.00 96.44 107 SER A O 1
ATOM 827 N N . ILE A 1 108 ? 4.529 -8.730 -6.685 1.00 96.00 108 ILE A N 1
ATOM 828 C CA . ILE A 1 108 ? 4.701 -9.640 -7.816 1.00 96.00 108 ILE A CA 1
ATOM 829 C C . ILE A 1 108 ? 4.104 -8.960 -9.044 1.00 96.00 108 ILE A C 1
ATOM 831 O O . ILE A 1 108 ? 2.896 -8.720 -9.101 1.00 96.00 108 ILE A O 1
ATOM 835 N N . ALA A 1 109 ? 4.961 -8.646 -10.014 1.00 90.44 109 ALA A N 1
ATOM 836 C CA . ALA A 1 109 ? 4.630 -7.964 -11.263 1.00 90.44 109 ALA A CA 1
ATOM 837 C C . ALA A 1 109 ? 3.869 -6.635 -11.081 1.00 90.44 109 ALA A C 1
ATOM 839 O O . ALA A 1 109 ? 3.115 -6.245 -11.966 1.00 90.44 109 ALA A O 1
ATOM 840 N N . SER A 1 110 ? 3.993 -5.971 -9.924 1.00 88.56 110 SER A N 1
ATOM 841 C CA . SER A 1 110 ? 3.174 -4.800 -9.556 1.00 88.56 110 SER A CA 1
ATOM 842 C C . SER A 1 110 ? 1.661 -5.062 -9.484 1.00 88.56 110 SER A C 1
ATOM 844 O O . SER A 1 110 ? 0.889 -4.119 -9.319 1.00 88.56 110 SER A O 1
ATOM 846 N N . ILE A 1 111 ? 1.238 -6.329 -9.559 1.00 93.19 111 ILE A N 1
ATOM 847 C CA . ILE A 1 111 ? -0.164 -6.764 -9.550 1.00 93.19 111 ILE A CA 1
ATOM 848 C C . ILE A 1 111 ? -0.555 -7.285 -8.172 1.00 93.19 111 ILE A C 1
ATOM 850 O O . ILE A 1 111 ? -1.612 -6.919 -7.679 1.00 93.19 111 ILE A O 1
ATOM 854 N N . VAL A 1 112 ? 0.261 -8.141 -7.549 1.00 97.44 112 VAL A N 1
ATOM 855 C CA . VAL A 1 112 ? -0.062 -8.755 -6.248 1.00 97.44 112 VAL A CA 1
ATOM 856 C C . VAL A 1 112 ? 0.905 -8.259 -5.190 1.00 97.44 112 VAL A C 1
ATOM 858 O O . VAL A 1 112 ? 2.112 -8.376 -5.374 1.00 97.44 112 VAL A O 1
ATOM 861 N N . GLU A 1 113 ? 0.398 -7.747 -4.073 1.00 97.62 113 GLU A N 1
ATOM 862 C CA . GLU A 1 113 ? 1.219 -7.066 -3.069 1.00 97.62 113 GLU A CA 1
ATOM 863 C C . GLU A 1 113 ? 1.009 -7.612 -1.669 1.00 97.62 113 GLU A C 1
ATOM 865 O O . GLU A 1 113 ? -0.113 -7.690 -1.176 1.00 97.62 113 GLU A O 1
ATOM 870 N N . PHE A 1 114 ? 2.115 -7.948 -1.014 1.00 98.19 114 PHE A N 1
ATOM 871 C CA . PHE A 1 114 ? 2.157 -8.403 0.368 1.00 98.19 114 PHE A CA 1
ATOM 872 C C . PHE A 1 114 ? 2.863 -7.343 1.202 1.00 98.19 114 PHE A C 1
ATOM 874 O O . PHE A 1 114 ? 4.055 -7.103 1.007 1.00 98.19 114 PHE A O 1
ATOM 881 N N . GLY A 1 115 ? 2.139 -6.717 2.126 1.00 97.56 115 GLY A N 1
ATOM 882 C CA . GLY A 1 115 ? 2.645 -5.634 2.966 1.00 97.56 115 GLY A CA 1
ATOM 883 C C . GLY A 1 115 ? 2.603 -5.980 4.450 1.00 97.56 115 GLY A C 1
ATOM 884 O O . GLY A 1 115 ? 1.650 -6.589 4.934 1.00 97.56 115 GLY A O 1
ATOM 885 N N . PHE A 1 116 ? 3.625 -5.546 5.181 1.00 98.06 116 PHE A N 1
ATOM 886 C CA . PHE A 1 116 ? 3.711 -5.614 6.636 1.00 98.06 116 PHE A CA 1
ATOM 887 C C . PHE A 1 116 ? 4.124 -4.251 7.175 1.00 98.06 116 PHE A C 1
ATOM 889 O O . PHE A 1 116 ? 4.983 -3.584 6.604 1.00 98.06 116 PHE A O 1
ATOM 896 N N . GLY A 1 117 ? 3.554 -3.832 8.297 1.00 97.19 117 GLY A N 1
ATOM 897 C CA . GLY A 1 117 ? 3.894 -2.534 8.866 1.00 97.19 117 GLY A CA 1
ATOM 898 C C . GLY A 1 117 ? 3.359 -2.325 10.265 1.00 97.19 117 GLY A C 1
ATOM 899 O O . GLY A 1 117 ? 2.951 -3.270 10.949 1.00 97.19 117 GLY A O 1
ATOM 900 N N . TYR A 1 118 ? 3.333 -1.063 10.678 1.00 96.06 118 TYR A N 1
ATOM 901 C CA . TYR A 1 118 ? 2.809 -0.663 11.976 1.00 96.06 118 TYR A CA 1
ATOM 902 C C . TYR A 1 118 ? 2.034 0.649 11.867 1.00 96.06 118 TYR A C 1
ATOM 904 O O . TYR A 1 118 ? 2.585 1.665 11.458 1.00 96.06 118 TYR A O 1
ATOM 912 N N . GLY A 1 119 ? 0.760 0.637 12.253 1.00 94.88 119 GLY A N 1
ATOM 913 C CA . GLY A 1 119 ? -0.081 1.827 12.281 1.00 94.88 119 GLY A CA 1
ATOM 914 C C . GLY A 1 119 ? 0.119 2.627 13.559 1.00 94.88 119 GLY A C 1
ATOM 915 O O . GLY A 1 119 ? -0.170 2.135 14.654 1.00 94.88 119 GLY A O 1
ATOM 916 N N . PHE A 1 120 ? 0.567 3.869 13.416 1.00 93.56 120 PHE A N 1
ATOM 917 C CA . PHE A 1 120 ? 0.621 4.860 14.483 1.00 93.56 120 PHE A CA 1
ATOM 918 C C . PHE A 1 120 ? -0.691 5.635 14.531 1.00 93.56 120 PHE A C 1
ATOM 920 O O . PHE A 1 120 ? -1.217 6.051 13.503 1.00 93.56 120 PHE A O 1
ATOM 927 N N . ASP A 1 121 ? -1.219 5.822 15.735 1.00 90.75 121 ASP A N 1
ATOM 928 C CA . ASP A 1 121 ? -2.449 6.575 15.967 1.00 90.75 121 ASP A CA 1
ATOM 929 C C . ASP A 1 121 ? -2.174 8.081 15.854 1.00 90.75 121 ASP A C 1
ATOM 931 O O . ASP A 1 121 ? -1.329 8.610 16.577 1.00 90.75 121 ASP A O 1
ATOM 935 N N . ILE A 1 122 ? -2.870 8.756 14.940 1.00 87.12 122 ILE A N 1
ATOM 936 C CA . ILE A 1 122 ? -2.853 10.219 14.781 1.00 87.12 122 ILE A CA 1
ATOM 937 C C . ILE A 1 122 ? -4.024 10.822 15.555 1.00 87.12 122 ILE A C 1
ATOM 939 O O . ILE A 1 122 ? -3.884 11.838 16.237 1.00 87.12 122 ILE A O 1
ATOM 943 N N . LYS A 1 123 ? -5.205 10.212 15.415 1.00 80.75 123 LYS A N 1
ATOM 944 C CA . LYS A 1 123 ? -6.448 10.706 15.994 1.00 80.75 123 LYS A CA 1
ATOM 945 C C . LYS A 1 123 ? -7.394 9.542 16.241 1.00 80.75 123 LYS A C 1
ATOM 947 O O . LYS A 1 123 ? -7.931 8.954 15.309 1.00 80.75 123 LYS A O 1
ATOM 952 N N . THR A 1 124 ? -7.705 9.295 17.505 1.00 71.69 124 THR A N 1
ATOM 953 C CA . THR A 1 124 ? -8.772 8.365 17.876 1.00 71.69 124 THR A CA 1
ATOM 954 C C . THR A 1 124 ? -10.108 9.113 17.924 1.00 71.69 124 THR A C 1
ATOM 956 O O . THR A 1 124 ? -10.253 10.106 18.639 1.00 71.69 124 THR A O 1
ATOM 959 N N . LYS A 1 125 ? -11.105 8.660 17.154 1.00 64.88 125 LYS A N 1
ATOM 960 C CA . LYS A 1 125 ? -12.491 9.139 17.296 1.00 64.88 125 LYS A CA 1
ATOM 961 C C . LYS A 1 125 ? -13.028 8.683 18.660 1.00 64.88 125 LYS A C 1
ATOM 963 O O . LYS A 1 125 ? -12.796 7.536 19.035 1.00 64.88 125 LYS A O 1
ATOM 968 N N . GLN A 1 126 ? -13.756 9.547 19.376 1.00 59.19 126 GLN A N 1
ATOM 969 C CA . GLN A 1 126 ? -14.503 9.123 20.568 1.00 59.19 126 GLN A CA 1
ATOM 970 C C . GLN A 1 126 ? -15.377 7.906 20.211 1.00 59.19 126 GLN A C 1
ATOM 972 O O . GLN A 1 126 ? -15.936 7.843 19.116 1.00 59.19 126 GLN A O 1
ATOM 977 N N . ASP A 1 127 ? -15.389 6.916 21.104 1.00 64.25 127 ASP A N 1
ATOM 978 C CA . ASP A 1 127 ? -16.084 5.621 20.993 1.00 64.25 127 ASP A CA 1
ATOM 979 C C . ASP A 1 127 ? -15.511 4.575 20.015 1.00 64.25 127 ASP A C 1
ATOM 981 O O . ASP A 1 127 ? -15.956 3.423 20.030 1.00 64.25 127 ASP A O 1
ATOM 985 N N . LEU A 1 128 ? -14.457 4.886 19.247 1.00 69.44 128 LEU A N 1
ATOM 986 C CA . LEU A 1 128 ? -13.729 3.885 18.455 1.00 69.44 128 LEU A CA 1
ATOM 987 C C . LEU A 1 128 ? -12.459 3.410 19.173 1.00 69.44 128 LEU A C 1
ATOM 989 O O . LEU A 1 128 ? -11.715 4.190 19.764 1.00 69.44 128 LEU A O 1
ATOM 993 N N . LYS A 1 129 ? -12.179 2.100 19.101 1.00 71.81 129 LYS A N 1
ATOM 994 C CA . LYS A 1 129 ? -10.866 1.572 19.499 1.00 71.81 129 LYS A CA 1
ATOM 995 C C . LYS A 1 129 ? -9.810 2.155 18.543 1.00 71.81 129 LYS A C 1
ATOM 997 O O . LYS A 1 129 ? -10.064 2.165 17.339 1.00 71.81 129 LYS A O 1
ATOM 1002 N N . PRO A 1 130 ? -8.631 2.577 19.034 1.00 76.12 130 PRO A N 1
ATOM 1003 C CA . PRO A 1 130 ? -7.555 3.037 18.162 1.00 76.12 130 PRO A CA 1
ATOM 1004 C C . PRO A 1 130 ? -7.213 1.984 17.097 1.00 76.12 130 PRO A C 1
ATOM 1006 O O . PRO A 1 130 ? -6.931 0.830 17.439 1.00 76.12 130 PRO A O 1
ATOM 1009 N N . ILE A 1 131 ? -7.204 2.381 15.820 1.00 79.50 131 ILE A N 1
ATOM 1010 C CA . ILE A 1 131 ? -6.870 1.518 14.671 1.00 79.50 131 ILE A CA 1
ATOM 1011 C C . ILE A 1 131 ? -5.336 1.427 14.549 1.00 79.50 131 ILE A C 1
ATOM 1013 O O . ILE A 1 131 ? -4.748 1.747 13.528 1.00 79.50 131 ILE A O 1
ATOM 1017 N N . LYS A 1 132 ? -4.637 1.057 15.624 1.00 87.44 132 LYS A N 1
ATOM 1018 C CA . LYS A 1 132 ? -3.163 1.066 15.700 1.00 87.44 132 LYS A CA 1
ATOM 1019 C C . LYS A 1 132 ? -2.584 -0.328 15.909 1.00 87.44 132 LYS A C 1
ATOM 1021 O O . LYS A 1 132 ? -3.284 -1.226 16.37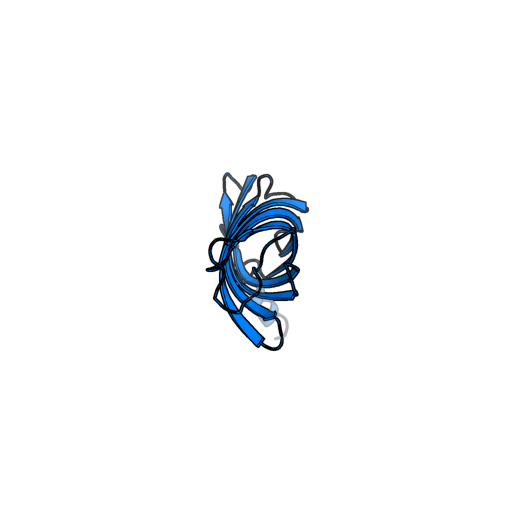7 1.00 87.44 132 LYS A O 1
ATOM 1026 N N . GLY A 1 133 ? -1.290 -0.478 15.647 1.00 91.75 133 GLY A N 1
ATOM 1027 C CA . GLY A 1 133 ? -0.552 -1.723 15.865 1.00 91.75 133 GLY A CA 1
ATOM 1028 C C . GLY A 1 133 ? -0.044 -2.359 14.576 1.00 91.75 133 GLY A C 1
ATOM 1029 O O . GLY A 1 133 ? -0.088 -1.746 13.511 1.00 91.75 133 GLY A O 1
ATOM 1030 N N . PHE A 1 134 ? 0.447 -3.595 14.686 1.00 95.94 134 PHE A N 1
ATOM 1031 C CA . PHE A 1 134 ? 0.944 -4.347 13.537 1.00 95.94 134 PHE A CA 1
ATOM 1032 C C . PHE A 1 134 ? -0.141 -4.543 12.485 1.00 95.94 134 PHE A C 1
ATOM 1034 O O . PHE A 1 134 ? -1.300 -4.817 12.811 1.00 95.94 134 PHE A O 1
ATOM 1041 N N . THR A 1 135 ? 0.266 -4.408 11.228 1.00 96.19 135 THR A N 1
ATOM 1042 C CA . THR A 1 135 ? -0.608 -4.571 10.075 1.00 96.19 135 THR A CA 1
ATOM 1043 C C . THR A 1 135 ? -0.031 -5.563 9.082 1.00 96.19 135 THR A C 1
ATOM 1045 O O . THR A 1 135 ? 1.185 -5.631 8.887 1.00 96.19 135 THR A O 1
ATOM 1048 N N . PHE A 1 136 ? -0.929 -6.325 8.470 1.00 97.38 136 PHE A N 1
ATOM 1049 C CA . PHE A 1 136 ? -0.668 -7.187 7.326 1.00 97.38 136 PHE A CA 1
ATOM 1050 C C . PHE A 1 136 ? -1.662 -6.843 6.221 1.00 97.38 136 PHE A C 1
ATOM 1052 O O . PHE A 1 136 ? -2.853 -6.681 6.508 1.00 97.38 136 PHE A O 1
ATOM 1059 N N . SER A 1 137 ? -1.199 -6.770 4.976 1.00 97.12 137 SER A N 1
ATOM 1060 C CA . SER A 1 137 ? -2.056 -6.530 3.818 1.00 97.12 137 SER A CA 1
ATOM 1061 C C . SER A 1 137 ? -1.737 -7.429 2.629 1.00 97.12 137 SER A C 1
ATOM 1063 O O . SER A 1 137 ? -0.576 -7.737 2.362 1.00 97.12 137 SER A O 1
ATOM 1065 N N . LEU A 1 138 ? -2.794 -7.802 1.907 1.00 98.31 138 LEU A N 1
ATOM 1066 C CA . LEU A 1 138 ? -2.751 -8.476 0.611 1.00 98.31 138 LEU A CA 1
ATOM 1067 C C . LEU A 1 138 ? -3.539 -7.636 -0.396 1.00 98.31 138 LEU A C 1
ATOM 1069 O O . LEU A 1 138 ? -4.755 -7.505 -0.251 1.00 98.31 138 LEU A O 1
ATOM 1073 N N . GLY A 1 139 ? -2.854 -7.068 -1.383 1.00 97.56 139 GLY A N 1
ATOM 1074 C CA . GLY A 1 139 ? -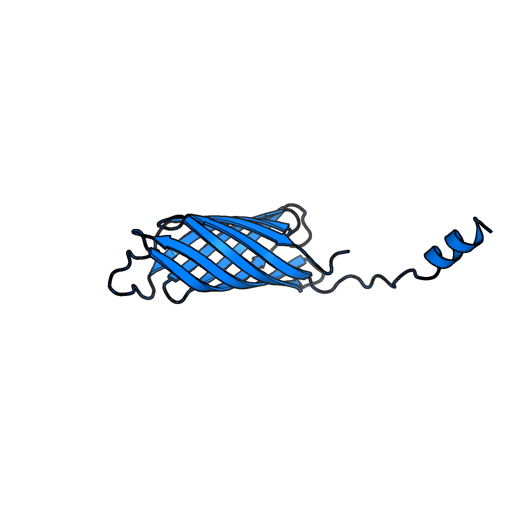3.420 -6.185 -2.398 1.00 97.56 139 GLY A CA 1
ATOM 1075 C C . GLY A 1 139 ? -3.363 -6.763 -3.806 1.00 97.56 139 GLY A C 1
ATOM 1076 O O . GLY A 1 139 ? -2.477 -7.555 -4.131 1.00 97.56 139 GLY A O 1
ATOM 1077 N N . PHE A 1 140 ? -4.310 -6.333 -4.633 1.00 97.81 140 PHE A N 1
ATOM 1078 C CA . PHE A 1 140 ? -4.389 -6.604 -6.059 1.00 97.81 140 PHE A CA 1
ATOM 1079 C C . PHE A 1 140 ? -4.572 -5.289 -6.820 1.00 97.81 140 PHE A C 1
ATOM 1081 O O . PHE A 1 140 ? -5.570 -4.593 -6.628 1.00 97.81 140 PHE A O 1
ATOM 1088 N N . ASN A 1 141 ? -3.633 -4.984 -7.709 1.00 95.88 141 ASN A N 1
ATOM 1089 C CA . ASN A 1 141 ? -3.672 -3.856 -8.632 1.00 95.88 141 ASN A CA 1
ATOM 1090 C C . ASN A 1 141 ? -4.022 -4.389 -10.022 1.00 95.88 141 ASN A C 1
ATOM 1092 O O . ASN A 1 141 ? -3.318 -5.250 -10.553 1.00 95.88 141 ASN A O 1
ATOM 1096 N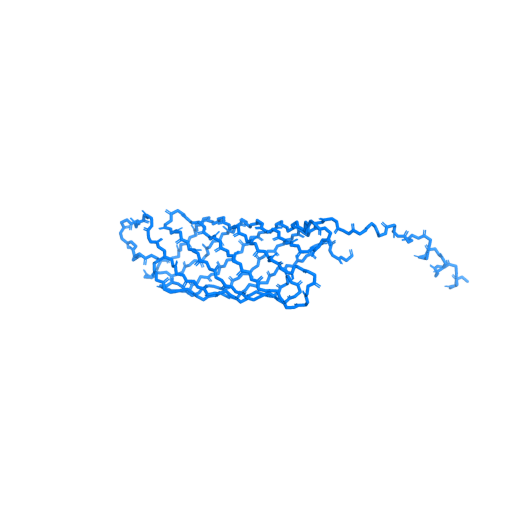 N . ILE A 1 142 ? -5.115 -3.908 -10.609 1.00 95.44 142 ILE A N 1
ATOM 1097 C CA . ILE A 1 142 ? -5.580 -4.366 -11.921 1.00 95.44 142 ILE A CA 1
ATOM 1098 C C . ILE A 1 142 ? -5.228 -3.284 -12.946 1.00 95.44 142 ILE A C 1
ATOM 1100 O O . ILE A 1 142 ? -5.934 -2.278 -13.014 1.00 95.44 142 ILE A O 1
ATOM 1104 N N . PRO A 1 143 ? -4.166 -3.445 -13.751 1.00 92.25 143 PRO A N 1
ATOM 1105 C CA . PRO A 1 143 ? -3.792 -2.427 -14.721 1.00 92.25 143 PRO A CA 1
ATOM 1106 C C . PRO A 1 143 ? -4.787 -2.404 -15.880 1.00 92.25 143 PRO A C 1
ATOM 1108 O O . PRO A 1 143 ? -4.929 -3.383 -16.611 1.00 92.25 143 PRO A O 1
ATOM 1111 N N . LEU A 1 144 ? -5.467 -1.274 -16.072 1.00 90.38 144 LEU A N 1
ATOM 1112 C CA . LEU A 1 144 ? -6.417 -1.103 -17.178 1.00 90.38 144 LEU A CA 1
ATOM 1113 C C . LEU A 1 144 ? -5.721 -0.788 -18.501 1.00 90.38 144 LEU A C 1
ATOM 1115 O O . LEU A 1 144 ? -6.304 -0.975 -19.563 1.00 90.38 144 LEU A O 1
ATOM 1119 N N . ASN A 1 145 ? -4.488 -0.294 -18.432 1.00 86.38 145 ASN A N 1
ATOM 1120 C CA . ASN A 1 145 ? -3.707 0.166 -19.572 1.00 86.38 145 ASN A CA 1
ATOM 1121 C C . ASN A 1 145 ? -2.451 -0.683 -19.828 1.00 86.38 145 ASN A C 1
ATOM 1123 O O . ASN A 1 145 ? -1.554 -0.202 -20.508 1.00 86.38 145 ASN A O 1
ATOM 1127 N N . ALA A 1 146 ? -2.387 -1.910 -19.292 1.00 69.75 146 ALA A N 1
ATOM 1128 C CA . ALA A 1 146 ? -1.296 -2.862 -19.544 1.00 69.75 146 ALA A CA 1
ATOM 1129 C C . ALA A 1 146 ? -1.556 -3.831 -20.718 1.00 69.75 146 ALA A C 1
ATOM 1131 O O . ALA A 1 146 ? -0.715 -4.689 -20.984 1.00 69.75 146 ALA A O 1
ATOM 1132 N N . PHE A 1 147 ? -2.703 -3.716 -21.401 1.00 57.09 147 PHE A N 1
ATOM 1133 C CA . PHE A 1 147 ? -3.165 -4.637 -22.449 1.00 57.09 147 PHE A CA 1
ATOM 1134 C C . PHE A 1 147 ? -3.438 -3.923 -23.772 1.00 57.09 147 PHE A C 1
ATOM 1136 O O . PHE A 1 147 ? -3.906 -2.762 -23.727 1.00 57.09 147 PHE A O 1
#

Foldseek 3Di:
DVVVVVVVVVVPPDPPDPDQKFKDKKWKWKDFVFTKIKIWMKIKGQPPPNQKIKMKIKIWIFTAAPNDTDIWIKIKIKIWRGRPDQKTKIWMWMDTPFWTWTWIWIDGNVFKIWIKTWTDTPDDDPPGDRRTGIMIMIMGHDTPPPD

Organism: NCBI:txid2488729

Sequence (147 aa):
MKNILLTIGLLFGTQVNAQDFLVGPSVAYQSQAGNMLKVGGYYLQPLAGNAVGIKLEANANFAYFRDQFLVFPEGSFTFYPTFNNLIVPFVEGELTPYTATPKIGLSIASIVEFGFGYGFDIKTKQDLKPIKGFTFSLGFNIPLNAF